Protein AF-A0A9P5WW15-F1 (afdb_monomer_lite)

Sequence (88 aa):
AVSKNKIIYLPLIIHLPNNQTTNTLALLDSGAGGNFIDPELSNEWKLPKCPIDKPLHIVNANGSTNKSGIATHECILHIKINGRKMQL

pLDDT: mean 91.54, std 10.54, range [41.22, 97.69]

Secondary structure (DSSP, 8-state):
--------EEEEEEE-TTS-EEEEEEE--TTSSS----HHHHHHTT---EEEEEEEEEE-TTSPEEEEEEEEEE---EEEETTEEEE-

Foldseek 3Di:
DPPPPDWDWFWKWWQAPVRDIDIDTDTPDPPDPDDDDDPVVCVVSVFDKDFDPDKAFDADPVRHTDPSGIHGIDGWIFIDGPNDTDID

Structure (mmCIF, N/CA/C/O backbone):
data_AF-A0A9P5WW15-F1
#
_entry.id   AF-A0A9P5WW15-F1
#
loop_
_atom_site.group_PDB
_atom_site.id
_atom_site.type_symbol
_atom_site.label_atom_id
_atom_site.label_alt_id
_atom_site.label_comp_id
_atom_site.label_asym_id
_atom_site.label_entity_id
_atom_site.label_seq_id
_atom_site.pdbx_PDB_ins_code
_atom_site.Cartn_x
_atom_site.Cartn_y
_atom_site.Cartn_z
_atom_site.occupancy
_atom_site.B_iso_or_equiv
_atom_site.auth_seq_id
_atom_site.auth_comp_id
_atom_site.auth_asym_id
_atom_site.auth_atom_id
_atom_site.pdbx_PDB_model_num
ATOM 1 N N . ALA A 1 1 ? -9.847 28.382 -16.675 1.00 41.22 1 ALA A N 1
ATOM 2 C CA . ALA A 1 1 ? -9.508 28.454 -15.241 1.00 41.22 1 ALA A CA 1
ATOM 3 C C . ALA A 1 1 ? -8.731 27.198 -14.887 1.00 41.22 1 ALA A C 1
ATOM 5 O O . ALA A 1 1 ? -9.283 26.113 -15.012 1.00 41.22 1 ALA A O 1
ATOM 6 N N . VAL A 1 2 ? -7.448 27.316 -14.542 1.00 46.09 2 VAL A N 1
ATOM 7 C CA . VAL A 1 2 ? -6.689 26.167 -14.030 1.00 46.09 2 VAL A CA 1
ATOM 8 C C . VAL A 1 2 ? -7.264 25.875 -12.649 1.00 46.09 2 VAL A C 1
ATOM 10 O O . VAL A 1 2 ? -7.190 26.717 -11.755 1.00 46.09 2 VAL A O 1
ATOM 13 N N . SER A 1 3 ? -7.955 24.746 -12.515 1.00 49.72 3 SER A N 1
ATOM 14 C CA . SER A 1 3 ? -8.503 24.294 -11.239 1.00 49.72 3 SER A CA 1
ATOM 15 C C . SER A 1 3 ? -7.371 24.255 -10.211 1.00 49.72 3 SER A C 1
ATOM 17 O O . SER A 1 3 ? -6.375 23.569 -10.428 1.00 49.72 3 SER A O 1
ATOM 19 N N . LYS A 1 4 ? -7.497 24.982 -9.093 1.00 56.12 4 LYS A N 1
ATOM 20 C CA . LYS A 1 4 ? -6.658 24.718 -7.916 1.00 56.12 4 LYS A CA 1
ATOM 21 C C . LYS A 1 4 ? -6.897 23.254 -7.552 1.00 56.12 4 LYS A C 1
ATOM 23 O O . LYS A 1 4 ? -8.030 22.915 -7.218 1.00 56.12 4 LYS A O 1
ATOM 28 N N . ASN A 1 5 ? -5.879 22.402 -7.678 1.00 61.06 5 ASN A N 1
ATOM 29 C CA . ASN A 1 5 ? -5.992 20.972 -7.396 1.00 61.06 5 ASN A CA 1
ATOM 30 C C . ASN A 1 5 ? -6.540 20.782 -5.978 1.00 61.06 5 ASN A C 1
ATOM 32 O O . ASN A 1 5 ? -5.836 20.999 -4.993 1.00 61.06 5 ASN A O 1
ATOM 36 N N . LYS A 1 6 ? -7.824 20.435 -5.873 1.00 78.19 6 LYS A N 1
ATOM 37 C CA . LYS A 1 6 ? -8.423 20.013 -4.614 1.00 78.19 6 LYS A CA 1
ATOM 38 C C . LYS A 1 6 ? -7.910 18.607 -4.362 1.00 78.19 6 LYS A C 1
ATOM 40 O O . LYS A 1 6 ? -8.294 17.680 -5.065 1.00 78.19 6 LYS A O 1
ATOM 45 N N . ILE A 1 7 ? -7.009 18.476 -3.398 1.00 88.25 7 ILE A N 1
ATOM 46 C CA . ILE A 1 7 ? -6.558 17.172 -2.930 1.00 88.25 7 ILE 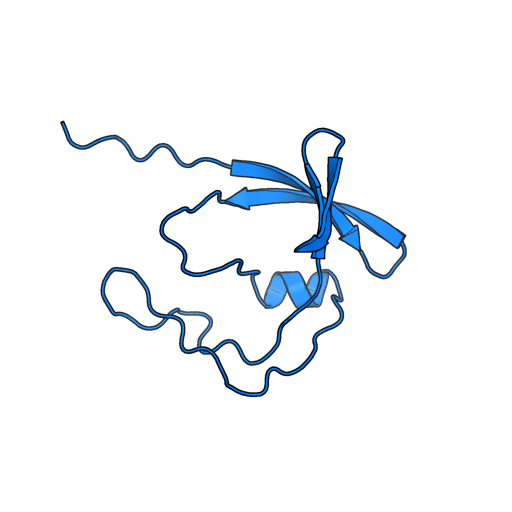A CA 1
ATOM 47 C C . ILE A 1 7 ? -7.675 16.601 -2.061 1.00 88.25 7 ILE A C 1
ATOM 49 O O . ILE A 1 7 ? -8.170 17.282 -1.160 1.00 88.25 7 ILE A O 1
ATOM 53 N N . ILE A 1 8 ? -8.100 15.377 -2.358 1.00 93.00 8 ILE A N 1
ATOM 54 C CA . ILE A 1 8 ? -9.151 14.695 -1.608 1.00 93.00 8 ILE A CA 1
ATOM 55 C C . ILE A 1 8 ? -8.491 13.600 -0.787 1.00 93.00 8 ILE A C 1
ATOM 57 O O . ILE A 1 8 ? -7.936 12.650 -1.333 1.00 93.00 8 ILE A O 1
ATOM 61 N N . TYR A 1 9 ? -8.577 13.737 0.531 1.00 94.56 9 TYR A N 1
ATOM 62 C CA . TYR A 1 9 ? -8.164 12.699 1.461 1.00 94.56 9 TYR A CA 1
ATOM 63 C C . TYR A 1 9 ? -9.386 11.985 2.024 1.00 94.56 9 TYR A C 1
ATOM 65 O O . TYR A 1 9 ? -10.385 12.620 2.370 1.00 94.56 9 TYR A O 1
ATOM 73 N N . LEU A 1 10 ? -9.288 10.665 2.145 1.00 94.06 10 LEU A N 1
ATOM 74 C CA . LEU A 1 10 ? -10.270 9.830 2.818 1.00 94.06 10 LEU A CA 1
ATOM 75 C C . LEU A 1 10 ? -9.704 9.364 4.163 1.00 94.06 10 LEU A C 1
ATOM 77 O O . LEU A 1 10 ? -8.641 8.738 4.184 1.00 94.06 10 LEU A O 1
ATOM 81 N N . PRO A 1 11 ? -10.393 9.636 5.287 1.00 95.94 11 PRO A N 1
ATOM 82 C CA . PRO A 1 11 ? -10.021 9.057 6.565 1.00 95.94 11 PRO A CA 1
ATOM 83 C C . PRO A 1 11 ? -10.303 7.556 6.548 1.00 95.94 11 PRO A C 1
ATOM 85 O O . PRO A 1 11 ? -11.438 7.124 6.322 1.00 95.94 11 PRO A O 1
ATOM 88 N N . LEU A 1 12 ? -9.262 6.771 6.803 1.00 96.31 12 LEU A N 1
ATOM 89 C CA . LEU A 1 12 ? -9.325 5.321 6.906 1.00 96.31 12 LEU A CA 1
ATOM 90 C C . LEU A 1 12 ? -8.970 4.890 8.324 1.00 96.31 12 LEU A C 1
ATOM 92 O O . LEU A 1 12 ? -8.040 5.418 8.934 1.00 96.31 12 LEU A O 1
ATOM 96 N N . ILE A 1 13 ? -9.668 3.868 8.805 1.00 97.50 13 ILE A N 1
ATOM 97 C CA . ILE A 1 13 ? -9.199 3.055 9.926 1.00 97.50 13 ILE A CA 1
ATOM 98 C C . ILE A 1 13 ? -8.618 1.779 9.329 1.00 97.50 13 ILE A C 1
ATOM 100 O O . ILE A 1 13 ? -9.331 1.059 8.633 1.00 97.50 13 ILE A O 1
ATOM 104 N N . ILE A 1 14 ? -7.350 1.500 9.596 1.00 96.19 14 ILE A N 1
ATOM 105 C CA . ILE A 1 14 ? -6.6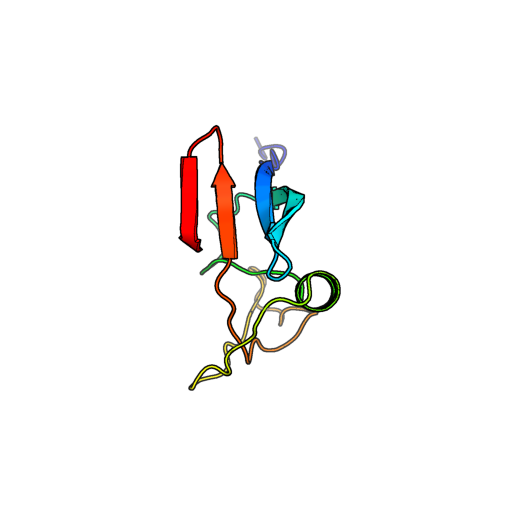54 0.295 9.143 1.00 96.19 14 ILE A CA 1
ATOM 106 C C . ILE A 1 14 ? -6.651 -0.720 10.280 1.00 96.19 14 ILE A C 1
ATOM 108 O O . ILE A 1 14 ? -6.289 -0.376 11.404 1.00 96.19 14 ILE A O 1
ATOM 112 N N . HIS A 1 15 ? -7.035 -1.962 9.998 1.00 96.50 15 HIS A N 1
ATOM 113 C CA . HIS A 1 15 ? -6.888 -3.087 10.914 1.00 96.50 15 HIS A CA 1
ATOM 114 C C . HIS A 1 15 ? -5.523 -3.741 10.693 1.00 96.50 15 HIS A C 1
ATOM 116 O O . HIS A 1 15 ? -5.258 -4.304 9.632 1.00 96.50 15 HIS A O 1
ATOM 122 N N . LEU A 1 16 ? -4.662 -3.644 11.700 1.00 96.38 16 LEU A N 1
ATOM 123 C CA . LEU A 1 16 ? -3.302 -4.159 11.664 1.00 96.38 16 LEU A CA 1
ATOM 124 C C . LEU A 1 16 ? -3.262 -5.660 12.003 1.00 96.38 16 LEU A C 1
ATOM 126 O O . LEU A 1 16 ? -4.158 -6.167 12.686 1.00 96.38 16 LEU A O 1
ATOM 130 N N . PRO A 1 17 ? -2.201 -6.382 11.601 1.00 95.06 17 PRO A N 1
ATOM 131 C CA . PRO A 1 17 ? -2.083 -7.829 11.823 1.00 95.06 17 PRO A CA 1
ATOM 132 C C . PRO A 1 17 ? -2.046 -8.242 13.299 1.00 95.06 17 PRO A C 1
ATOM 134 O O . PRO A 1 17 ? -2.359 -9.376 13.639 1.00 95.0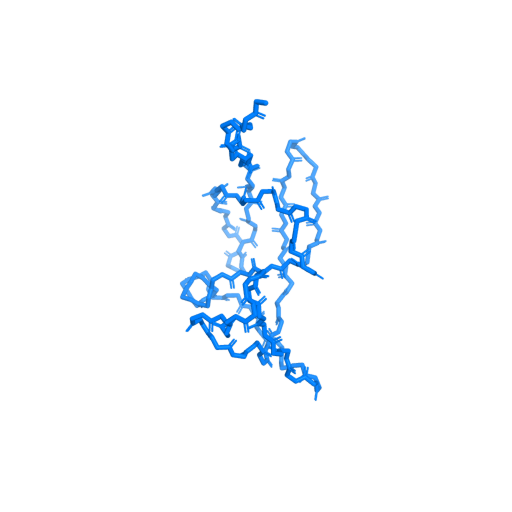6 17 PRO A O 1
ATOM 137 N N . ASN A 1 18 ? -1.675 -7.321 14.188 1.00 95.12 18 ASN A N 1
ATOM 138 C CA . ASN A 1 18 ? -1.642 -7.523 15.637 1.00 95.12 18 ASN A CA 1
ATOM 139 C C . ASN A 1 18 ? -2.990 -7.211 16.326 1.00 95.12 18 ASN A C 1
ATOM 141 O O . ASN A 1 18 ? -3.013 -6.945 17.528 1.00 95.12 18 ASN A O 1
ATOM 145 N N . ASN A 1 19 ? -4.095 -7.195 15.574 1.00 94.25 19 ASN A N 1
ATOM 146 C CA . ASN A 1 19 ? -5.448 -6.833 16.014 1.00 94.25 19 ASN A CA 1
ATOM 147 C C . ASN A 1 19 ? -5.610 -5.392 16.531 1.00 94.25 19 ASN A C 1
ATOM 149 O O . ASN A 1 19 ? -6.663 -5.051 17.074 1.00 94.25 19 ASN A O 1
ATOM 153 N N . GLN A 1 20 ? -4.609 -4.528 16.351 1.00 96.44 20 GLN A N 1
ATOM 154 C CA . GLN A 1 20 ? -4.746 -3.099 16.621 1.00 96.44 20 GLN A CA 1
ATOM 155 C C . GLN A 1 20 ? -5.359 -2.376 15.421 1.00 96.44 20 GLN A C 1
ATOM 157 O O . GLN A 1 20 ? -5.443 -2.906 14.312 1.00 96.44 20 GLN A O 1
ATOM 162 N N . THR A 1 21 ? -5.783 -1.137 15.642 1.00 96.94 21 THR A N 1
ATOM 163 C CA . THR A 1 21 ? -6.231 -0.249 14.571 1.00 96.94 21 THR A CA 1
ATOM 164 C C . THR A 1 21 ? -5.434 1.038 14.574 1.00 96.94 21 THR A C 1
ATOM 166 O O . THR A 1 21 ? -5.137 1.563 15.646 1.00 96.94 21 THR A O 1
ATOM 169 N N . THR A 1 22 ? -5.166 1.582 13.392 1.00 96.25 22 THR A N 1
ATOM 170 C CA . THR A 1 22 ? -4.576 2.916 13.239 1.00 96.25 22 THR A CA 1
ATOM 171 C C . THR A 1 22 ? -5.420 3.782 12.310 1.00 96.25 22 THR A C 1
ATOM 173 O O . THR A 1 22 ? -6.077 3.271 11.402 1.00 96.25 22 THR A O 1
ATOM 176 N N . ASN A 1 23 ? -5.435 5.090 12.560 1.00 96.56 23 ASN A N 1
ATOM 177 C CA . ASN A 1 23 ? -6.111 6.064 11.708 1.00 96.56 23 ASN A CA 1
ATOM 178 C C . ASN A 1 23 ? -5.102 6.656 10.730 1.00 96.56 23 ASN A C 1
ATOM 180 O O . ASN A 1 23 ? -3.999 7.026 11.125 1.00 96.56 23 ASN A O 1
ATOM 184 N N . THR A 1 24 ? -5.494 6.801 9.472 1.00 95.62 24 THR A N 1
ATOM 185 C CA . THR A 1 24 ? -4.667 7.456 8.458 1.00 95.62 24 THR A CA 1
ATOM 186 C C . THR A 1 24 ? -5.528 8.213 7.452 1.00 95.62 24 THR A C 1
ATOM 188 O O . THR A 1 24 ? -6.748 8.042 7.396 1.00 95.62 24 THR A O 1
ATOM 191 N N . LEU A 1 25 ? -4.887 9.053 6.647 1.00 95.50 25 LEU A N 1
ATOM 192 C CA . LEU A 1 25 ? -5.488 9.691 5.486 1.00 95.50 25 LEU A CA 1
ATOM 193 C C . LEU A 1 25 ? -4.942 9.023 4.227 1.00 95.50 25 LEU A C 1
ATOM 195 O O . LEU A 1 25 ? -3.744 9.085 3.963 1.00 95.50 25 LEU A O 1
ATOM 199 N N . ALA A 1 26 ? -5.821 8.419 3.432 1.00 95.19 26 ALA A N 1
ATOM 200 C CA . ALA A 1 26 ? -5.470 7.956 2.095 1.00 95.19 26 ALA A CA 1
ATOM 201 C C . ALA A 1 26 ? -5.804 9.024 1.057 1.00 95.19 26 ALA A C 1
ATOM 203 O O . ALA A 1 26 ? -6.823 9.709 1.165 1.00 95.19 26 ALA A O 1
ATOM 204 N N . LEU A 1 27 ? -4.960 9.153 0.038 1.00 95.44 27 LEU A N 1
ATOM 205 C CA . LEU A 1 27 ? -5.244 9.998 -1.113 1.00 95.44 27 LEU A CA 1
ATOM 206 C C . LEU A 1 27 ? -6.271 9.299 -2.014 1.00 95.44 27 LEU A C 1
ATOM 208 O O . LEU A 1 27 ? -6.048 8.171 -2.445 1.00 95.44 27 LEU A O 1
ATOM 212 N N . LEU A 1 28 ? -7.381 9.973 -2.317 1.00 93.62 28 LEU A N 1
ATOM 213 C CA . LEU A 1 28 ? -8.300 9.524 -3.358 1.00 93.62 28 LEU A CA 1
ATOM 214 C C . LEU A 1 28 ? -7.777 10.010 -4.712 1.00 93.62 28 LEU A C 1
ATOM 216 O O . LEU A 1 28 ? -7.984 11.167 -5.080 1.00 93.62 28 LEU A O 1
ATOM 220 N N . ASP A 1 29 ? -7.095 9.122 -5.430 1.00 91.75 29 ASP A N 1
ATOM 221 C CA . ASP A 1 29 ? -6.453 9.433 -6.705 1.00 91.75 29 ASP A CA 1
ATOM 222 C C . ASP A 1 29 ? -7.051 8.605 -7.847 1.00 91.75 29 ASP A C 1
ATOM 224 O O . ASP A 1 29 ? -6.685 7.452 -8.063 1.00 91.75 29 ASP A O 1
ATOM 228 N N . SER A 1 30 ? -7.970 9.205 -8.608 1.00 91.44 30 SER A N 1
ATOM 229 C CA . SER A 1 30 ? -8.520 8.560 -9.806 1.00 91.44 30 SER A CA 1
ATOM 230 C C . SER A 1 30 ? -7.529 8.506 -10.975 1.00 91.44 30 SER A C 1
ATOM 232 O O . SER A 1 30 ? -7.849 7.916 -12.003 1.00 91.44 30 SER A O 1
ATOM 234 N N . GLY A 1 31 ? -6.365 9.154 -10.860 1.00 90.81 31 GLY A N 1
ATOM 235 C CA . GLY A 1 31 ? -5.273 9.073 -11.829 1.00 90.81 31 GLY A CA 1
ATOM 236 C C . GLY A 1 31 ? -4.326 7.894 -11.593 1.00 90.81 31 GLY A C 1
ATOM 237 O O . GLY A 1 31 ? -3.510 7.598 -12.466 1.00 90.81 31 GLY A O 1
ATOM 238 N N . ALA A 1 32 ? -4.425 7.207 -10.451 1.00 92.19 32 ALA A N 1
ATOM 239 C CA . ALA A 1 32 ? -3.622 6.027 -10.157 1.00 92.19 32 ALA A CA 1
ATOM 240 C C . ALA A 1 32 ? -4.208 4.772 -10.827 1.00 92.19 32 ALA A C 1
ATOM 242 O O . ALA A 1 32 ? -5.411 4.528 -10.790 1.00 92.19 32 ALA A O 1
ATOM 243 N N . GLY A 1 33 ? -3.344 3.929 -11.404 1.00 92.00 33 GLY A N 1
ATOM 244 C CA . GLY A 1 33 ? -3.752 2.667 -12.042 1.00 92.00 33 GLY A CA 1
ATOM 245 C C . GLY A 1 33 ? -4.143 1.544 -11.069 1.00 92.00 33 GLY A C 1
ATOM 246 O O . GLY A 1 33 ? -4.460 0.444 -11.508 1.00 92.00 33 GLY A O 1
ATOM 247 N N . GLY A 1 34 ? -4.088 1.798 -9.761 1.00 92.25 34 GLY A N 1
ATOM 248 C CA . GLY A 1 34 ? -4.347 0.827 -8.704 1.00 92.25 34 GLY A CA 1
ATOM 249 C C . GLY A 1 34 ? -4.211 1.450 -7.315 1.00 92.25 34 GLY A C 1
ATOM 250 O O . GLY A 1 34 ? -3.941 2.645 -7.182 1.00 92.25 34 GLY A O 1
ATOM 251 N N . ASN A 1 35 ? -4.386 0.625 -6.281 1.00 94.25 35 ASN A N 1
ATOM 252 C CA . ASN A 1 35 ? -4.128 1.022 -4.900 1.00 94.25 35 ASN A CA 1
ATOM 253 C C . ASN A 1 35 ? -2.653 0.792 -4.575 1.00 94.25 35 ASN A C 1
ATOM 255 O O . ASN A 1 35 ? -2.123 -0.290 -4.816 1.00 94.25 35 ASN A O 1
ATOM 259 N N . PHE A 1 36 ? -2.005 1.797 -3.996 1.00 94.56 36 PHE A N 1
ATOM 260 C CA . PHE A 1 36 ? -0.600 1.721 -3.617 1.00 94.56 36 PHE A CA 1
ATOM 261 C C . PHE A 1 36 ? -0.430 2.143 -2.163 1.00 94.56 36 PHE A C 1
ATOM 263 O O . PHE A 1 36 ? -1.118 3.041 -1.676 1.00 94.56 36 PHE A O 1
ATOM 270 N N . ILE A 1 37 ? 0.509 1.494 -1.485 1.00 94.94 37 ILE A N 1
ATOM 271 C CA . ILE A 1 37 ? 0.932 1.835 -0.133 1.00 94.94 37 ILE A CA 1
ATOM 272 C C . ILE A 1 37 ? 2.429 2.117 -0.142 1.00 94.94 37 ILE A C 1
ATOM 274 O O . ILE A 1 37 ? 3.190 1.489 -0.880 1.00 94.94 37 ILE A O 1
ATOM 278 N N . ASP A 1 38 ? 2.841 3.078 0.676 1.00 93.31 38 ASP A N 1
ATOM 279 C CA . ASP A 1 38 ? 4.249 3.364 0.886 1.00 93.31 38 ASP A CA 1
ATOM 280 C C . ASP A 1 38 ? 4.973 2.141 1.503 1.00 93.31 38 ASP A C 1
ATOM 282 O O . ASP A 1 38 ? 4.457 1.526 2.447 1.00 93.31 38 ASP A O 1
ATOM 286 N N . PRO A 1 39 ? 6.149 1.744 0.982 1.00 93.56 39 PRO A N 1
ATOM 287 C CA . PRO A 1 39 ? 6.854 0.564 1.467 1.00 93.56 39 PRO A CA 1
ATOM 288 C C . PRO A 1 39 ? 7.331 0.703 2.917 1.00 93.56 39 PRO A C 1
ATOM 290 O O . PRO A 1 39 ? 7.295 -0.292 3.645 1.00 93.56 39 PRO A O 1
ATOM 293 N N . GLU A 1 40 ? 7.744 1.891 3.364 1.00 94.12 40 GLU A N 1
ATOM 294 C CA . GLU A 1 40 ? 8.155 2.124 4.755 1.00 94.12 40 GLU A CA 1
ATOM 295 C C . GLU A 1 40 ? 6.959 1.944 5.686 1.00 94.12 40 GLU A C 1
ATOM 297 O O . GLU A 1 40 ? 7.049 1.197 6.662 1.00 94.12 40 GLU A O 1
ATOM 302 N N . LEU A 1 41 ? 5.807 2.502 5.312 1.00 94.69 41 LEU A N 1
ATOM 303 C CA . LEU A 1 41 ? 4.563 2.352 6.065 1.00 94.69 41 LEU A CA 1
ATOM 304 C C . LEU A 1 41 ? 4.110 0.890 6.146 1.00 94.69 41 LEU A C 1
ATOM 306 O O . LEU A 1 41 ? 3.718 0.412 7.210 1.00 94.69 41 LEU A O 1
ATOM 310 N N . SER A 1 42 ? 4.220 0.141 5.043 1.00 95.31 42 SER A N 1
ATOM 311 C CA . SER A 1 42 ? 3.901 -1.294 5.028 1.00 95.31 42 SER A CA 1
ATOM 312 C C . SER A 1 42 ? 4.773 -2.099 6.003 1.00 95.31 42 SER A C 1
ATOM 314 O O . SER A 1 42 ? 4.293 -3.044 6.635 1.00 95.31 42 SER A O 1
ATOM 316 N N . ASN A 1 43 ? 6.041 -1.701 6.162 1.00 95.25 43 ASN A N 1
ATOM 317 C CA . ASN A 1 43 ? 6.985 -2.326 7.085 1.00 95.25 43 ASN A CA 1
ATOM 318 C C . ASN A 1 43 ? 6.702 -1.921 8.535 1.00 95.25 43 ASN A C 1
ATOM 320 O O . ASN A 1 43 ? 6.685 -2.786 9.411 1.00 95.25 43 ASN A O 1
ATOM 324 N N . GLU A 1 44 ? 6.446 -0.636 8.788 1.00 95.88 44 GLU A N 1
ATOM 325 C CA . GLU A 1 44 ? 6.087 -0.110 10.111 1.00 95.88 44 GLU A CA 1
ATOM 326 C C . GLU A 1 44 ? 4.841 -0.813 10.661 1.00 95.88 44 GLU A C 1
ATOM 328 O O . GLU A 1 44 ? 4.816 -1.280 11.801 1.00 95.88 44 GLU A O 1
ATOM 333 N N . TRP A 1 45 ? 3.827 -0.972 9.811 1.00 96.12 45 TRP A N 1
ATOM 334 C CA . TRP A 1 45 ? 2.570 -1.646 10.135 1.00 96.12 45 TRP A CA 1
ATOM 335 C C . TRP A 1 45 ? 2.666 -3.171 10.129 1.00 96.12 45 TRP A C 1
ATOM 337 O O . TRP A 1 45 ? 1.687 -3.849 10.450 1.00 96.12 45 TRP A O 1
ATOM 347 N N . LYS A 1 46 ? 3.843 -3.715 9.796 1.00 96.19 46 LYS A N 1
ATOM 348 C CA . LYS A 1 46 ? 4.134 -5.152 9.737 1.00 96.19 46 LYS A CA 1
ATOM 349 C C . LYS A 1 46 ? 3.132 -5.916 8.872 1.00 96.19 46 LYS A C 1
ATOM 351 O O . LYS A 1 46 ? 2.755 -7.036 9.215 1.00 96.19 46 LYS A O 1
ATOM 356 N N . LEU A 1 47 ? 2.680 -5.305 7.775 1.00 96.06 47 LEU A N 1
ATOM 357 C CA . LEU A 1 47 ? 1.697 -5.922 6.890 1.00 96.06 47 LEU A CA 1
ATOM 358 C C . LEU A 1 47 ? 2.273 -7.213 6.282 1.00 96.06 47 LEU A C 1
ATOM 360 O O . LEU A 1 47 ? 3.424 -7.212 5.831 1.00 96.06 47 LEU A O 1
ATOM 364 N N . PRO A 1 48 ? 1.498 -8.312 6.236 1.00 95.88 48 PRO A N 1
ATOM 365 C CA . PRO A 1 48 ? 1.877 -9.495 5.487 1.00 95.88 48 PRO A CA 1
ATOM 366 C C . PRO A 1 48 ? 1.991 -9.128 4.011 1.00 95.88 48 PRO A C 1
ATOM 368 O O . PRO A 1 48 ? 1.061 -8.568 3.431 1.00 95.88 48 PRO A O 1
ATOM 371 N N . LYS A 1 49 ? 3.142 -9.439 3.422 1.00 96.81 49 LYS A N 1
ATOM 372 C CA . LYS A 1 49 ? 3.441 -9.176 2.017 1.00 96.81 49 LYS A CA 1
ATOM 373 C C . LYS A 1 49 ? 3.568 -10.499 1.284 1.00 96.81 49 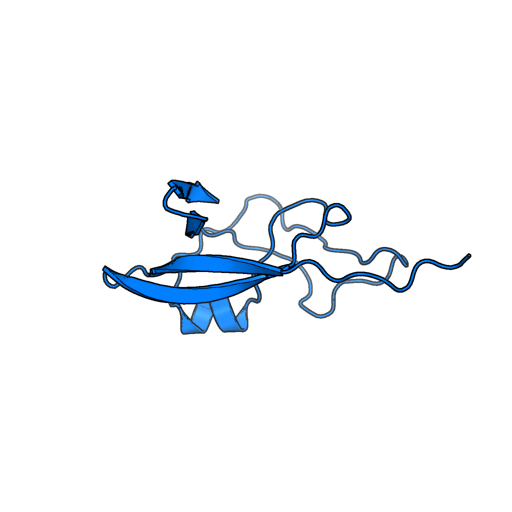LYS A C 1
ATOM 375 O O . LYS A 1 49 ? 4.329 -11.363 1.717 1.00 96.81 49 LYS A O 1
ATOM 380 N N . CYS A 1 50 ? 2.864 -10.626 0.172 1.00 96.94 50 CYS A N 1
ATOM 381 C CA . CYS A 1 50 ? 2.971 -11.750 -0.744 1.00 96.94 50 CYS A CA 1
ATOM 382 C C . CYS A 1 50 ? 3.724 -11.287 -1.995 1.00 96.94 50 CYS A C 1
ATOM 384 O O . CYS A 1 50 ? 3.411 -10.213 -2.511 1.00 96.94 50 CYS A O 1
ATOM 386 N N . PRO A 1 51 ? 4.731 -12.032 -2.479 1.00 97.25 51 PRO A N 1
ATOM 387 C CA . PRO A 1 51 ? 5.365 -11.709 -3.749 1.00 97.25 51 PRO A CA 1
ATOM 388 C C . PRO A 1 51 ? 4.341 -11.828 -4.883 1.00 97.25 51 PRO A C 1
ATOM 390 O O . PRO A 1 51 ? 3.505 -12.729 -4.863 1.00 97.25 51 PRO A O 1
ATOM 393 N N . ILE A 1 52 ? 4.421 -10.934 -5.866 1.00 96.19 52 ILE A N 1
ATOM 394 C CA . ILE A 1 52 ? 3.595 -11.011 -7.079 1.00 96.19 52 ILE A CA 1
ATOM 395 C C . ILE A 1 52 ? 4.385 -11.650 -8.221 1.00 96.19 52 ILE A C 1
ATOM 397 O O . ILE A 1 52 ? 5.579 -11.391 -8.379 1.00 96.19 52 ILE A O 1
ATOM 401 N N . ASP A 1 53 ? 3.707 -12.443 -9.054 1.00 95.75 53 ASP A N 1
ATOM 402 C CA . ASP A 1 53 ? 4.342 -13.200 -10.146 1.00 95.75 53 ASP A CA 1
ATOM 403 C C . ASP A 1 53 ? 5.054 -12.306 -11.170 1.00 95.75 53 ASP A C 1
ATOM 405 O O . ASP A 1 53 ? 6.061 -12.690 -11.767 1.00 95.75 53 ASP A O 1
ATOM 409 N N . LYS A 1 54 ? 4.517 -11.104 -11.401 1.00 95.12 54 LYS A N 1
ATOM 410 C CA . LYS A 1 54 ? 5.062 -10.1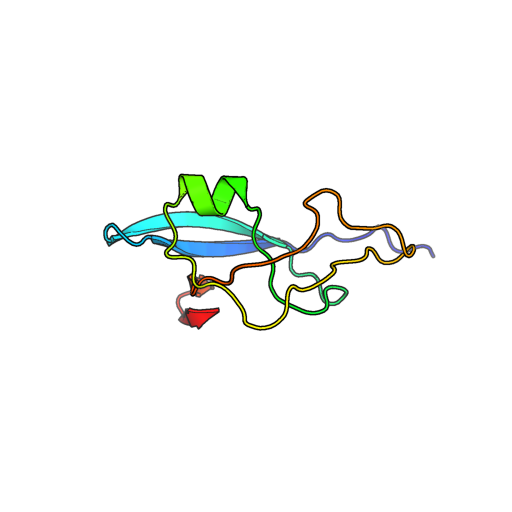24 -12.342 1.00 95.12 54 LYS A CA 1
ATOM 411 C C . LYS A 1 54 ? 5.255 -8.788 -11.631 1.00 95.12 54 LYS A C 1
ATOM 413 O O . LYS A 1 54 ? 4.255 -8.152 -11.298 1.00 95.12 54 LYS A O 1
ATOM 418 N N . PRO A 1 55 ? 6.506 -8.338 -11.425 1.00 95.00 55 PRO A N 1
ATOM 419 C CA . PRO A 1 55 ? 6.774 -7.027 -10.852 1.00 95.00 55 PRO A CA 1
ATOM 420 C C . PRO A 1 55 ? 6.093 -5.903 -11.643 1.00 95.00 55 PRO A C 1
ATOM 422 O O . PRO A 1 55 ? 6.113 -5.889 -12.876 1.00 95.00 55 PRO A O 1
ATOM 425 N N . LEU A 1 56 ? 5.505 -4.944 -10.931 1.00 93.56 56 LEU A N 1
ATOM 426 C CA . LEU A 1 56 ? 4.813 -3.802 -11.520 1.00 93.56 56 LEU A CA 1
ATOM 427 C C . LEU A 1 56 ? 5.763 -2.609 -11.608 1.00 93.56 56 LEU A C 1
ATOM 429 O O . LEU A 1 56 ? 6.190 -2.044 -10.598 1.00 93.56 56 LEU A O 1
ATOM 433 N N . HIS A 1 57 ? 6.071 -2.204 -12.836 1.00 92.50 57 HIS A N 1
ATOM 434 C CA . HIS A 1 57 ? 6.817 -0.982 -13.108 1.00 92.50 57 HIS A CA 1
ATOM 435 C C . HIS A 1 57 ? 5.880 0.220 -12.988 1.00 92.50 57 HIS A C 1
ATOM 437 O O . HIS A 1 57 ? 5.054 0.465 -13.866 1.00 92.50 57 HIS A O 1
ATOM 443 N N . ILE A 1 58 ? 6.001 0.966 -11.891 1.00 91.56 58 ILE A N 1
ATOM 444 C CA . ILE A 1 58 ? 5.156 2.130 -11.630 1.00 91.56 58 ILE A CA 1
ATOM 445 C C . ILE A 1 58 ? 5.798 3.357 -12.282 1.00 91.56 58 ILE A C 1
ATOM 447 O O . ILE A 1 58 ? 6.942 3.711 -11.987 1.00 91.56 58 ILE A O 1
ATOM 451 N N . VAL A 1 59 ? 5.047 4.020 -13.158 1.00 93.06 59 VAL A N 1
ATOM 452 C CA . VAL A 1 59 ? 5.441 5.274 -13.809 1.00 93.06 59 VAL A CA 1
ATOM 453 C C . VAL A 1 59 ? 4.492 6.395 -13.406 1.00 93.06 59 VAL A C 1
ATOM 455 O O . VAL A 1 59 ? 3.295 6.187 -13.223 1.00 93.06 59 VAL A O 1
ATOM 458 N N . ASN A 1 60 ? 5.037 7.595 -13.251 1.00 90.88 60 ASN A N 1
ATOM 459 C CA . ASN A 1 60 ? 4.263 8.799 -12.985 1.00 90.88 60 ASN A CA 1
ATOM 460 C C . ASN A 1 60 ? 3.624 9.315 -14.282 1.00 90.88 60 ASN A C 1
ATOM 462 O O . ASN A 1 60 ? 4.050 8.972 -15.384 1.00 90.88 60 ASN A O 1
ATOM 466 N N . ALA A 1 61 ? 2.655 10.226 -14.163 1.00 88.56 61 ALA A N 1
ATOM 467 C CA . ALA A 1 61 ? 1.937 10.795 -15.310 1.00 88.56 61 ALA A CA 1
ATOM 468 C C . ALA A 1 61 ? 2.844 11.478 -16.357 1.00 88.56 61 ALA A C 1
ATOM 470 O O . ALA A 1 61 ? 2.488 11.561 -17.527 1.00 88.56 61 ALA A O 1
ATOM 471 N N . ASN A 1 62 ? 4.025 11.957 -15.955 1.00 91.06 62 ASN A N 1
ATOM 472 C CA . ASN A 1 62 ? 5.012 12.552 -16.861 1.00 91.06 62 ASN A CA 1
ATOM 473 C C . ASN A 1 62 ? 5.962 11.523 -17.513 1.00 91.06 62 ASN A C 1
ATOM 475 O O . ASN A 1 62 ? 6.941 11.922 -18.136 1.00 91.06 62 ASN A O 1
ATOM 479 N N . GLY A 1 63 ? 5.727 10.221 -17.321 1.00 89.94 63 GLY A N 1
ATOM 480 C CA . GLY A 1 63 ? 6.551 9.129 -17.849 1.00 89.94 63 GLY A CA 1
ATOM 481 C C . GLY A 1 63 ? 7.803 8.796 -17.032 1.00 89.94 63 GLY A C 1
ATOM 482 O O . GLY A 1 63 ? 8.486 7.827 -17.351 1.00 89.94 63 GLY A O 1
ATOM 483 N N . SER A 1 64 ? 8.119 9.552 -15.974 1.00 92.00 64 SER A N 1
ATOM 484 C CA . SER A 1 64 ? 9.234 9.203 -15.082 1.00 92.00 64 SER A CA 1
ATOM 485 C C . SER A 1 64 ? 8.914 7.973 -14.232 1.00 92.00 64 SER A C 1
ATOM 487 O O . SER A 1 64 ? 7.771 7.777 -13.820 1.00 92.00 64 SER A O 1
ATOM 489 N N . THR A 1 65 ? 9.926 7.168 -13.912 1.00 90.44 65 THR A N 1
ATOM 490 C CA . THR A 1 65 ? 9.786 6.054 -12.966 1.00 90.44 65 THR A CA 1
ATOM 491 C C . THR A 1 65 ? 9.417 6.570 -11.576 1.00 90.44 65 THR A C 1
ATOM 493 O O . THR A 1 65 ? 9.911 7.612 -11.131 1.00 90.44 65 THR A O 1
ATOM 496 N N . ASN A 1 66 ? 8.556 5.840 -10.870 1.00 91.12 66 ASN A N 1
ATOM 497 C CA . ASN A 1 66 ? 8.239 6.140 -9.482 1.00 91.12 66 ASN A CA 1
ATOM 498 C C . ASN A 1 66 ? 9.501 6.057 -8.599 1.00 91.12 66 ASN A C 1
ATOM 500 O O . ASN A 1 66 ? 10.335 5.168 -8.773 1.00 91.12 66 ASN A O 1
ATOM 504 N N . LYS A 1 67 ? 9.645 6.978 -7.637 1.00 88.94 67 LYS A N 1
ATOM 505 C CA . LYS A 1 67 ? 10.830 7.047 -6.763 1.00 88.94 67 LYS A CA 1
ATOM 506 C C . LYS A 1 67 ? 11.005 5.804 -5.891 1.00 88.94 67 LYS A C 1
ATOM 508 O O . LYS A 1 67 ? 12.139 5.428 -5.618 1.00 88.94 67 LYS A O 1
ATOM 513 N N . SER A 1 68 ? 9.905 5.164 -5.497 1.00 87.12 68 SER A N 1
ATOM 514 C CA . SER A 1 68 ? 9.918 3.929 -4.706 1.00 87.12 68 SER A CA 1
ATOM 515 C C . SER A 1 68 ? 10.263 2.691 -5.547 1.00 87.12 68 SER A C 1
ATOM 517 O O . SER A 1 68 ? 10.397 1.597 -5.006 1.00 87.12 68 SER A O 1
ATOM 519 N N . GLY A 1 69 ? 10.444 2.854 -6.862 1.00 87.81 69 GLY A N 1
ATOM 520 C CA . GLY A 1 69 ? 10.902 1.809 -7.767 1.00 87.81 69 GLY A CA 1
ATOM 521 C C . GLY A 1 69 ? 9.782 0.905 -8.279 1.00 87.81 69 GLY A C 1
ATOM 522 O O . GLY A 1 69 ? 8.731 1.369 -8.720 1.00 87.81 69 GLY A O 1
ATOM 523 N N . ILE A 1 70 ? 10.060 -0.398 -8.289 1.00 92.81 70 ILE A N 1
ATOM 524 C CA . ILE A 1 70 ? 9.193 -1.445 -8.840 1.00 92.81 70 ILE A CA 1
ATOM 525 C C . ILE A 1 70 ? 8.454 -2.114 -7.680 1.00 92.81 70 ILE A C 1
ATOM 527 O O . ILE A 1 70 ? 9.086 -2.530 -6.708 1.00 92.81 70 ILE A O 1
ATOM 531 N N . ALA A 1 71 ? 7.136 -2.272 -7.790 1.00 94.56 71 ALA A N 1
ATOM 532 C CA . ALA A 1 71 ? 6.385 -3.057 -6.818 1.00 94.56 71 ALA A CA 1
ATOM 533 C C . ALA A 1 71 ? 6.560 -4.553 -7.111 1.00 94.56 71 ALA A C 1
ATOM 535 O O . ALA A 1 71 ? 6.297 -5.022 -8.216 1.00 94.56 71 ALA A O 1
ATOM 536 N N . THR A 1 72 ? 7.032 -5.298 -6.116 1.00 96.44 72 THR A N 1
ATOM 537 C CA . THR A 1 72 ? 7.326 -6.742 -6.208 1.00 96.44 72 THR A CA 1
ATOM 538 C C . THR A 1 72 ? 6.484 -7.579 -5.254 1.00 96.44 72 THR A C 1
ATOM 540 O O . THR A 1 72 ? 6.537 -8.805 -5.298 1.00 96.44 72 THR A O 1
ATOM 543 N N . HIS A 1 73 ? 5.726 -6.920 -4.383 1.00 96.81 73 HIS A N 1
ATOM 544 C CA . HIS A 1 73 ? 4.874 -7.551 -3.396 1.00 96.81 73 HIS A CA 1
ATOM 545 C C . HIS A 1 73 ? 3.544 -6.811 -3.324 1.00 96.81 73 HIS A C 1
ATOM 547 O O . HIS A 1 73 ? 3.491 -5.598 -3.536 1.00 96.81 73 HIS A O 1
ATOM 553 N N . GLU A 1 74 ? 2.506 -7.542 -2.958 1.00 96.19 74 GLU A N 1
ATOM 554 C CA . GLU A 1 74 ? 1.198 -7.016 -2.595 1.00 96.19 74 GLU A CA 1
ATOM 555 C C . GLU A 1 74 ? 0.877 -7.363 -1.141 1.00 96.19 74 GLU A C 1
ATOM 557 O O . GLU A 1 74 ? 1.477 -8.258 -0.539 1.00 96.19 74 GLU A O 1
ATOM 562 N N . CYS A 1 75 ? -0.069 -6.640 -0.559 1.00 95.69 75 CYS A N 1
ATOM 563 C CA . CYS A 1 75 ? -0.599 -6.929 0.762 1.00 95.69 75 CYS A CA 1
ATOM 564 C C . CYS A 1 75 ? -2.105 -6.708 0.758 1.00 95.69 75 CYS A C 1
ATOM 566 O O . CYS A 1 75 ? -2.601 -5.826 0.062 1.00 95.69 75 CYS A O 1
ATOM 568 N N . ILE A 1 76 ? -2.805 -7.465 1.595 1.00 95.12 76 ILE A N 1
ATOM 569 C CA . ILE A 1 76 ? -4.229 -7.265 1.833 1.00 95.12 76 ILE A CA 1
ATOM 570 C C . ILE A 1 76 ? -4.394 -6.245 2.956 1.00 95.12 76 ILE A C 1
ATOM 572 O O . ILE A 1 76 ? -3.853 -6.430 4.051 1.00 95.12 76 ILE A O 1
ATOM 576 N N . LEU A 1 77 ? -5.173 -5.194 2.709 1.00 95.12 77 LEU A N 1
ATOM 577 C CA . LEU A 1 77 ? -5.448 -4.156 3.694 1.00 95.12 77 LEU A CA 1
ATOM 578 C C . LEU A 1 77 ? -6.910 -4.210 4.137 1.00 95.12 77 LEU A C 1
ATOM 580 O O . LEU A 1 77 ? -7.832 -3.866 3.398 1.00 95.12 77 LEU A O 1
ATOM 584 N N . HIS A 1 78 ? -7.138 -4.607 5.387 1.00 96.31 78 HIS A N 1
ATOM 585 C CA . HIS A 1 78 ? -8.457 -4.526 6.007 1.00 96.31 78 HIS A CA 1
ATOM 586 C C . HIS A 1 78 ? -8.700 -3.108 6.515 1.00 96.31 78 HIS A C 1
ATOM 588 O O . HIS A 1 78 ? -8.023 -2.641 7.432 1.00 96.31 78 HIS A O 1
ATOM 594 N N . ILE A 1 79 ? -9.690 -2.426 5.948 1.00 96.44 79 ILE A N 1
ATOM 595 C CA . ILE A 1 79 ? -9.970 -1.023 6.250 1.00 96.44 79 ILE A CA 1
ATOM 596 C C . ILE A 1 79 ? -11.415 -0.804 6.678 1.00 96.44 79 ILE A C 1
ATOM 598 O O . ILE A 1 79 ? -12.307 -1.611 6.414 1.00 96.44 79 ILE A O 1
ATOM 602 N N . LYS A 1 80 ? -11.668 0.339 7.310 1.00 97.69 80 LYS A N 1
ATOM 603 C CA . LYS A 1 80 ? -13.007 0.854 7.563 1.00 97.69 80 LYS A CA 1
ATOM 604 C C . LYS A 1 80 ? -13.103 2.304 7.103 1.00 97.69 80 LYS A C 1
ATOM 606 O O . LYS A 1 80 ? -12.345 3.157 7.561 1.00 97.69 80 LYS A O 1
ATOM 611 N N . ILE A 1 81 ? -14.071 2.570 6.230 1.00 95.62 81 ILE A N 1
ATOM 612 C CA . ILE A 1 81 ? -14.387 3.896 5.688 1.00 95.62 81 ILE A CA 1
ATOM 613 C C . ILE A 1 81 ? -15.814 4.232 6.088 1.00 95.62 81 ILE A C 1
ATOM 615 O O . ILE A 1 81 ? -16.733 3.476 5.779 1.00 95.62 81 ILE A O 1
ATOM 619 N N . ASN A 1 82 ? -16.015 5.350 6.789 1.00 93.19 82 ASN A N 1
ATOM 620 C CA . ASN A 1 82 ? -17.345 5.811 7.207 1.00 93.19 82 ASN A CA 1
ATOM 621 C C . ASN A 1 82 ? -18.226 4.689 7.810 1.00 93.19 82 ASN A C 1
ATOM 623 O O . ASN A 1 82 ? -19.342 4.427 7.365 1.00 93.19 82 ASN A O 1
ATOM 627 N N . GLY A 1 83 ? -17.684 3.930 8.766 1.00 93.44 83 GLY A N 1
ATOM 628 C CA . GLY A 1 83 ? -18.424 2.831 9.394 1.00 93.44 83 GLY A CA 1
ATOM 629 C C . GLY A 1 83 ? -18.378 1.488 8.652 1.00 93.44 83 GLY A C 1
ATOM 630 O O . GLY A 1 83 ? -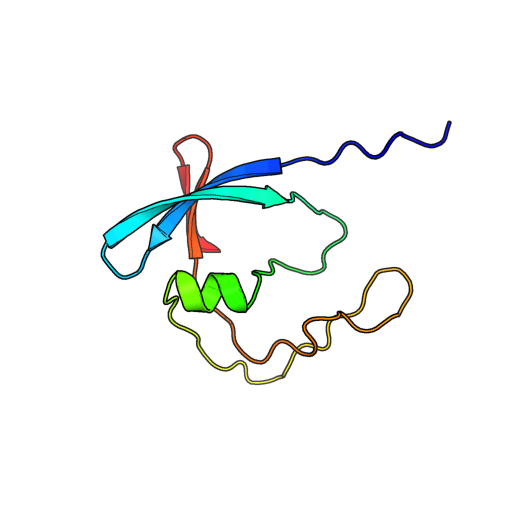18.594 0.456 9.286 1.00 93.44 83 GLY A O 1
ATOM 631 N N . ARG A 1 84 ? -18.054 1.467 7.355 1.00 95.56 84 ARG A N 1
ATOM 632 C CA . ARG A 1 84 ? -18.112 0.271 6.500 1.00 95.56 84 ARG A CA 1
ATOM 633 C C . ARG A 1 84 ? -16.760 -0.416 6.408 1.00 95.56 84 ARG A C 1
ATOM 635 O O . ARG A 1 84 ? -15.771 0.238 6.098 1.00 95.56 84 ARG A O 1
ATOM 642 N N . LYS A 1 85 ? -16.730 -1.724 6.665 1.00 96.38 85 LYS A N 1
ATOM 643 C CA . LYS A 1 85 ? -15.526 -2.550 6.516 1.00 96.38 85 LYS A CA 1
ATOM 644 C C . LYS A 1 85 ? -15.321 -2.925 5.052 1.00 96.38 85 LYS A C 1
ATOM 646 O O . LYS A 1 85 ? -16.290 -3.249 4.369 1.00 96.38 85 LYS A O 1
ATOM 651 N N . MET A 1 86 ? -14.077 -2.881 4.601 1.00 95.44 86 MET A N 1
ATOM 652 C CA . MET A 1 86 ? -13.664 -3.222 3.244 1.00 95.44 86 MET A CA 1
ATOM 653 C C . MET A 1 86 ? -12.301 -3.914 3.281 1.00 95.44 86 MET A C 1
ATOM 655 O O . MET A 1 86 ? -11.560 -3.795 4.258 1.00 95.44 86 MET A O 1
ATOM 659 N N . GLN A 1 87 ? -11.981 -4.616 2.202 1.00 93.75 87 GLN A N 1
ATOM 660 C CA . GLN A 1 87 ? -10.671 -5.195 1.953 1.00 93.75 87 GLN A CA 1
ATOM 661 C C . GLN A 1 87 ? -10.147 -4.597 0.648 1.00 93.75 87 GLN A C 1
ATOM 663 O O . GLN A 1 87 ? -10.880 -4.591 -0.344 1.00 93.75 87 GLN A O 1
ATOM 668 N N . LEU A 1 88 ? -8.933 -4.053 0.691 1.00 89.50 88 LEU A N 1
ATOM 669 C CA . LEU A 1 88 ? -8.183 -3.593 -0.477 1.00 89.50 88 LEU A CA 1
ATOM 670 C C . LEU A 1 88 ? -7.017 -4.532 -0.765 1.00 89.50 88 LEU A C 1
ATOM 672 O O . LEU A 1 88 ? -6.509 -5.143 0.208 1.00 89.50 88 LEU A O 1
#

Organism: NCBI:txid1400762

Radius of gyration: 14.7 Å; chains: 1; bounding box: 29×42×34 Å

InterPro domains:
  IPR021109 Aspartic peptidase domain superfamily [G3DSA:2.40.70.10] (1-88)